Protein AF-A0A392QLP6-F1 (afdb_monomer_lite)

InterPro domains:
  IPR044956 Ankyrin repeat protein SKIP35 [PTHR36024] (5-137)
  IPR060521 SKIP35, N-terminal domain [PF28568] (33-137)

pLDDT: mean 79.45, std 22.36, range [32.41, 97.81]

Secondary structure (DSSP, 8-state):
--------TTSSSS-SS--------------HHHHHHHHHHHHHHHHTT-HHHHHHHHTT--HHHHHHHHHHHHHHGGG--SHHHHHHHHHHHHHHHHTT---HHHHHHHHHHHHHHHHHHHH----HHHHHHHHT-

Radius of gyration: 19.64 Å; chains: 1; bounding box: 39×40×59 Å

Sequence (137 aa):
MSTPHCCNAKKLKSRAATIDREKVVLEKKLCRQDRIELGRLLQGAVSSHNWELAESLIFVADPQTLNDALCITLDSIWFLSTEPELNGITVFIRKIIANGAYDFTRATLRTSFLASCVSACQSRTMSLVDTITVMAQ

Structure (mmCIF, N/CA/C/O backbone):
data_AF-A0A392QLP6-F1
#
_entry.id   AF-A0A392QLP6-F1
#
loop_
_atom_site.group_PDB
_atom_site.id
_atom_site.type_symbol
_atom_site.label_atom_id
_atom_site.label_alt_id
_atom_site.label_comp_id
_atom_site.label_asym_id
_atom_site.label_entity_id
_atom_site.label_seq_id
_atom_site.pdbx_PDB_ins_code
_atom_site.Cartn_x
_atom_site.Cartn_y
_atom_site.Cartn_z
_atom_site.occupancy
_atom_site.B_iso_or_equiv
_atom_site.auth_seq_id
_atom_site.auth_comp_id
_atom_site.auth_asym_id
_atom_site.auth_atom_id
_atom_site.pdbx_PDB_model_num
ATOM 1 N N . MET A 1 1 ? 23.337 22.675 -22.397 1.00 34.53 1 MET A N 1
ATOM 2 C CA . MET A 1 1 ? 22.940 21.700 -21.358 1.00 34.53 1 MET A CA 1
ATOM 3 C C . MET A 1 1 ? 21.462 21.414 -21.546 1.00 34.53 1 MET A C 1
ATOM 5 O O . MET A 1 1 ? 20.639 22.263 -21.234 1.00 34.53 1 MET A O 1
ATOM 9 N N . SER A 1 2 ? 21.149 20.295 -22.191 1.00 35.78 2 SER A N 1
ATOM 10 C CA . SER A 1 2 ? 19.805 19.978 -22.677 1.00 35.78 2 SER A CA 1
ATOM 11 C C . SER A 1 2 ? 19.018 19.242 -21.596 1.00 35.78 2 SER A C 1
ATOM 13 O O . SER A 1 2 ? 19.453 18.202 -21.106 1.00 35.78 2 SER A O 1
ATOM 15 N N . THR A 1 3 ? 17.876 19.797 -21.205 1.00 38.16 3 THR A N 1
ATOM 16 C CA . THR A 1 3 ? 16.912 19.170 -20.298 1.00 38.16 3 THR A CA 1
ATOM 17 C C . THR A 1 3 ? 16.246 17.974 -20.989 1.00 38.16 3 THR A C 1
ATOM 19 O O . THR A 1 3 ? 15.799 18.110 -22.130 1.00 38.16 3 THR A O 1
ATOM 22 N N . PRO A 1 4 ? 16.123 16.799 -20.344 1.00 40.12 4 PRO A N 1
ATOM 23 C CA . PRO A 1 4 ? 15.356 15.708 -20.922 1.00 40.12 4 PRO A CA 1
ATOM 24 C C . PRO A 1 4 ? 13.866 16.021 -20.751 1.00 40.12 4 PRO A C 1
ATOM 26 O O . PRO A 1 4 ? 13.307 15.932 -19.658 1.00 40.12 4 PRO A O 1
ATOM 29 N N . HIS A 1 5 ? 13.231 16.445 -21.843 1.00 40.72 5 HIS A N 1
ATOM 30 C CA . HIS A 1 5 ? 11.787 16.628 -21.942 1.00 40.72 5 HIS A CA 1
ATOM 31 C C . HIS A 1 5 ? 11.066 15.287 -21.723 1.00 40.72 5 HIS A C 1
ATOM 33 O O . HIS A 1 5 ? 11.183 14.367 -22.530 1.00 40.72 5 HIS A O 1
ATOM 39 N N . CYS A 1 6 ? 10.287 15.177 -20.642 1.00 45.06 6 CYS A N 1
ATOM 40 C CA . CYS A 1 6 ? 9.291 14.115 -20.489 1.00 45.06 6 CYS A CA 1
ATOM 41 C C . CYS A 1 6 ? 8.079 14.442 -21.364 1.00 45.06 6 CYS A C 1
ATOM 43 O O . CYS A 1 6 ? 7.214 15.231 -20.988 1.00 45.06 6 CYS A O 1
ATOM 45 N N . CYS A 1 7 ? 8.043 13.865 -22.561 1.00 51.03 7 CYS A N 1
ATOM 46 C CA . CYS A 1 7 ? 6.958 14.072 -23.508 1.00 51.03 7 CYS A CA 1
ATOM 47 C C . CYS A 1 7 ? 5.679 13.295 -23.132 1.00 51.03 7 CYS A C 1
ATOM 49 O O . CYS A 1 7 ? 5.674 12.069 -23.072 1.00 51.03 7 CYS A O 1
ATOM 51 N N . ASN A 1 8 ? 4.578 14.056 -23.070 1.00 40.69 8 ASN A N 1
ATOM 52 C CA . ASN A 1 8 ? 3.177 13.705 -23.344 1.00 40.69 8 ASN A CA 1
ATOM 53 C C . ASN A 1 8 ? 2.353 12.925 -22.299 1.00 40.69 8 ASN A C 1
ATOM 55 O O . ASN A 1 8 ? 2.024 11.752 -22.470 1.00 40.69 8 ASN A O 1
ATOM 59 N N . ALA A 1 9 ? 1.777 13.692 -21.366 1.00 45.56 9 ALA A N 1
ATOM 60 C CA . ALA A 1 9 ? 0.646 13.352 -20.490 1.00 45.56 9 ALA A CA 1
ATOM 61 C C . ALA A 1 9 ? -0.698 13.050 -21.214 1.00 45.56 9 ALA A C 1
ATOM 63 O O . ALA A 1 9 ? -1.769 13.160 -20.625 1.00 45.56 9 ALA A O 1
ATOM 64 N N . LYS A 1 10 ? -0.685 12.671 -22.500 1.00 42.22 10 LYS A N 1
ATOM 65 C CA . LYS A 1 10 ? -1.899 12.355 -23.284 1.00 42.22 10 LYS A CA 1
ATOM 66 C C . LYS A 1 10 ? -1.999 10.891 -23.733 1.00 42.22 10 LYS A C 1
ATOM 68 O O . LYS A 1 10 ? -2.949 10.545 -24.427 1.00 42.22 10 LYS A O 1
ATOM 73 N N . LYS A 1 11 ? -1.074 10.008 -23.326 1.00 44.62 11 LYS A N 1
ATOM 74 C CA . LYS A 1 11 ? -1.039 8.595 -23.775 1.00 44.62 11 LYS A CA 1
ATOM 75 C C . LYS A 1 11 ? -1.344 7.549 -22.691 1.00 44.62 11 LYS A C 1
ATOM 77 O O . LYS A 1 11 ? -0.993 6.386 -22.854 1.00 44.62 11 LYS A O 1
ATOM 82 N N . LEU A 1 12 ? -2.013 7.938 -21.605 1.00 47.81 12 LEU A N 1
ATOM 83 C CA . LEU A 1 12 ? -2.480 7.002 -20.567 1.00 47.81 12 LEU A CA 1
ATOM 84 C C . LEU A 1 12 ? -3.964 6.617 -20.697 1.00 47.81 12 LEU A C 1
ATOM 86 O O . LEU A 1 12 ? -4.420 5.738 -19.981 1.00 47.81 12 LEU A O 1
ATOM 90 N N . LYS A 1 13 ? -4.708 7.193 -21.656 1.00 42.69 13 LYS A N 1
ATOM 91 C CA . LYS A 1 13 ? -6.143 6.901 -21.849 1.00 42.69 13 LYS A CA 1
ATOM 92 C C . LYS A 1 13 ? -6.465 5.903 -22.977 1.00 42.69 13 LYS A C 1
ATOM 94 O O . LYS A 1 13 ? -7.628 5.582 -23.170 1.00 42.69 13 LYS A O 1
ATOM 99 N N . SER A 1 14 ? -5.481 5.394 -23.728 1.00 42.91 14 SER A N 1
ATOM 100 C CA . SER A 1 14 ? -5.753 4.573 -24.930 1.00 42.91 14 SER A CA 1
ATOM 101 C C . SER A 1 14 ? -5.008 3.238 -25.026 1.00 42.91 14 SER A C 1
ATOM 103 O O . SER A 1 14 ? -4.886 2.691 -26.117 1.00 42.91 14 SER A O 1
ATOM 105 N N . ARG A 1 15 ? -4.521 2.667 -23.916 1.00 42.88 15 ARG A N 1
ATOM 106 C CA . ARG A 1 15 ? -3.765 1.399 -23.955 1.00 42.88 15 ARG A CA 1
ATOM 107 C C . ARG A 1 15 ? -4.365 0.278 -23.099 1.00 42.88 15 ARG A C 1
ATOM 109 O O . ARG A 1 15 ? -3.631 -0.516 -22.529 1.00 42.88 15 ARG A O 1
ATOM 116 N N . ALA A 1 16 ? -5.696 0.222 -23.037 1.00 42.41 16 ALA A N 1
ATOM 117 C CA . ALA A 1 16 ? -6.439 -0.908 -22.466 1.00 42.41 16 ALA A CA 1
ATOM 118 C C . ALA A 1 16 ? -6.876 -1.949 -23.519 1.00 42.41 16 ALA A C 1
ATOM 120 O O . ALA A 1 16 ? -7.440 -2.976 -23.166 1.00 42.41 16 ALA A O 1
ATOM 121 N N . ALA A 1 17 ? -6.605 -1.720 -24.807 1.00 44.28 17 ALA A N 1
ATOM 122 C CA . ALA A 1 17 ? -6.863 -2.695 -25.862 1.00 44.28 17 ALA A CA 1
ATOM 123 C C . ALA A 1 17 ? -5.531 -3.180 -26.442 1.00 44.28 17 ALA A C 1
ATOM 125 O O . ALA A 1 17 ? -4.644 -2.370 -26.707 1.00 44.28 17 ALA A O 1
ATOM 126 N N . THR A 1 18 ? -5.417 -4.496 -26.634 1.00 42.75 18 THR A N 1
ATOM 127 C CA . THR A 1 18 ? -4.246 -5.283 -27.075 1.00 42.75 18 THR A CA 1
ATOM 128 C C . THR A 1 18 ? -3.106 -5.424 -26.057 1.00 42.75 18 THR A C 1
ATOM 130 O O . THR A 1 18 ? -2.074 -4.761 -26.133 1.00 42.75 18 THR A O 1
ATOM 133 N N . ILE A 1 19 ? -3.286 -6.354 -25.112 1.00 44.50 19 ILE A N 1
ATOM 134 C CA . ILE A 1 19 ? -2.171 -7.036 -24.444 1.00 44.50 19 ILE A CA 1
ATOM 135 C C . ILE A 1 19 ? -1.906 -8.302 -25.257 1.00 44.50 19 ILE A C 1
ATOM 137 O O . ILE A 1 19 ? -2.601 -9.302 -25.090 1.00 44.50 19 ILE A O 1
ATOM 141 N N . ASP A 1 20 ? -0.935 -8.223 -26.163 1.00 33.78 20 ASP A N 1
ATOM 142 C CA . ASP A 1 20 ? -0.309 -9.415 -26.721 1.00 33.78 20 ASP A CA 1
ATOM 143 C C . ASP A 1 20 ? 0.763 -9.910 -25.742 1.00 33.78 20 ASP A C 1
ATOM 145 O O . ASP A 1 20 ? 1.523 -9.126 -25.159 1.00 33.78 20 ASP A O 1
ATOM 149 N N . ARG A 1 21 ? 0.743 -11.218 -25.497 1.00 49.91 21 ARG A N 1
ATOM 150 C CA . ARG A 1 21 ? 1.607 -11.917 -24.551 1.00 49.91 21 ARG A CA 1
ATOM 151 C C . ARG A 1 21 ? 2.967 -12.121 -25.197 1.00 49.91 21 ARG A C 1
ATOM 153 O O . ARG A 1 21 ? 3.214 -13.188 -25.737 1.00 49.91 21 ARG A O 1
ATOM 160 N N . GLU A 1 22 ? 3.888 -11.178 -25.053 1.00 32.41 22 GLU A N 1
ATOM 161 C CA . GLU A 1 22 ? 5.291 -11.491 -25.316 1.00 32.41 22 GLU A CA 1
ATOM 162 C C . GLU A 1 22 ? 6.256 -10.651 -24.477 1.00 32.41 22 GLU A C 1
ATOM 164 O O . GLU A 1 22 ? 6.067 -9.463 -24.223 1.00 32.41 22 GLU A O 1
ATOM 169 N N . LYS A 1 23 ? 7.271 -11.353 -23.971 1.00 42.78 23 LYS A N 1
ATOM 170 C CA . LYS A 1 23 ? 8.294 -10.918 -23.020 1.00 42.78 23 LYS A CA 1
ATOM 171 C C . LYS A 1 23 ? 8.867 -9.542 -23.354 1.00 42.78 23 LYS A C 1
ATOM 173 O O . LYS A 1 23 ? 9.721 -9.427 -24.226 1.00 42.78 23 LYS A O 1
ATOM 178 N N . VAL A 1 24 ? 8.536 -8.540 -22.547 1.00 41.44 24 VAL A N 1
ATOM 179 C CA . VAL A 1 24 ? 9.360 -7.336 -22.419 1.00 41.44 24 VAL A CA 1
ATOM 180 C C . VAL A 1 24 ? 9.413 -6.949 -20.943 1.00 41.44 24 VAL A C 1
ATOM 182 O O . VAL A 1 24 ? 8.740 -6.030 -20.485 1.00 41.44 24 VAL A O 1
ATOM 185 N N . VAL A 1 25 ? 10.266 -7.658 -20.196 1.00 42.84 25 VAL A N 1
ATOM 186 C CA . VAL A 1 25 ? 10.949 -7.106 -19.014 1.00 42.84 25 VAL A CA 1
ATOM 187 C C . VAL A 1 25 ? 11.922 -6.044 -19.535 1.00 42.84 25 VAL A C 1
ATOM 189 O O . VAL A 1 25 ? 13.133 -6.219 -19.570 1.00 42.84 25 VAL A O 1
ATOM 192 N N . LEU A 1 26 ? 11.372 -4.957 -20.060 1.00 46.06 26 LEU A N 1
ATOM 193 C CA . LEU A 1 26 ? 12.058 -3.684 -20.090 1.00 46.06 26 LEU A CA 1
ATOM 194 C C . LEU A 1 26 ? 11.489 -2.995 -18.867 1.00 46.06 26 LEU A C 1
ATOM 196 O O . LEU A 1 26 ? 10.301 -2.671 -18.862 1.00 46.06 26 LEU A O 1
ATOM 200 N N . GLU A 1 27 ? 12.293 -2.862 -17.815 1.00 54.28 27 GLU A N 1
ATOM 201 C CA . GLU A 1 27 ? 11.948 -2.039 -16.661 1.00 54.28 27 GLU A CA 1
ATOM 202 C C . GLU A 1 27 ? 11.576 -0.652 -17.183 1.00 54.28 27 GLU A C 1
ATOM 204 O O . GLU A 1 27 ? 12.428 0.194 -17.465 1.00 54.28 27 GLU A O 1
ATOM 209 N N . LYS A 1 28 ? 10.281 -0.436 -17.412 1.00 63.78 28 LYS A N 1
ATOM 210 C CA . LYS A 1 28 ? 9.761 0.808 -17.947 1.00 63.78 28 LYS A CA 1
ATOM 211 C C . LYS A 1 28 ? 9.761 1.782 -16.788 1.00 63.78 28 LYS A C 1
ATOM 213 O O . LYS A 1 28 ? 8.740 2.014 -16.153 1.00 63.78 28 LYS A O 1
ATOM 218 N N . LYS A 1 29 ? 10.947 2.301 -16.485 1.00 78.94 29 LYS A N 1
ATOM 219 C CA . LYS A 1 29 ? 11.166 3.285 -15.440 1.00 78.94 29 LYS A CA 1
ATOM 220 C C . LYS A 1 29 ? 10.283 4.483 -15.759 1.00 78.94 29 LYS A C 1
ATOM 222 O O . LYS A 1 29 ? 10.525 5.202 -16.729 1.00 78.94 29 LYS A O 1
ATOM 227 N N . LEU A 1 30 ? 9.231 4.661 -14.970 1.00 86.38 30 LEU A N 1
ATOM 228 C CA . LEU A 1 30 ? 8.303 5.765 -15.143 1.00 86.38 30 LEU A CA 1
ATOM 229 C C . LEU A 1 30 ? 9.047 7.075 -14.892 1.00 86.38 30 LEU A C 1
ATOM 231 O O . LEU A 1 30 ? 9.976 7.139 -14.071 1.00 86.38 30 LEU A O 1
ATOM 235 N N . CYS A 1 31 ? 8.642 8.133 -15.591 1.00 91.62 31 CYS A N 1
ATOM 236 C CA . CYS A 1 31 ? 9.124 9.456 -15.240 1.00 91.62 31 CYS A CA 1
ATOM 237 C C . CYS A 1 31 ? 8.511 9.900 -13.906 1.00 91.62 31 CYS A C 1
ATOM 239 O O . CYS A 1 31 ? 7.491 9.374 -13.463 1.00 91.62 31 CYS A O 1
ATOM 241 N N . ARG A 1 32 ? 9.117 10.898 -13.255 1.00 91.75 32 ARG A N 1
ATOM 242 C CA . ARG A 1 32 ? 8.634 11.395 -11.957 1.00 91.75 32 ARG A CA 1
ATOM 243 C C . ARG A 1 32 ? 7.160 11.811 -12.006 1.00 91.75 32 ARG A C 1
ATOM 245 O O . ARG A 1 32 ? 6.431 11.519 -11.066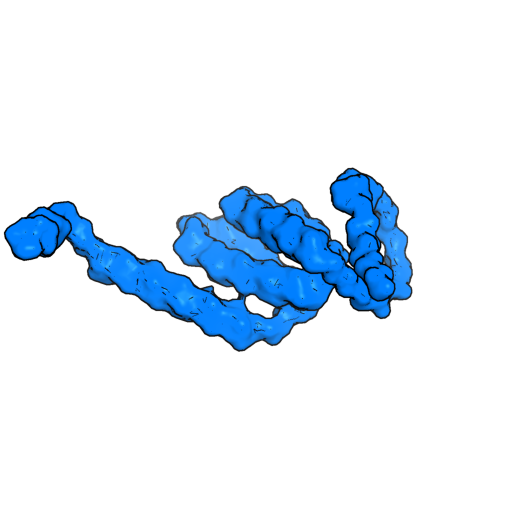 1.00 91.75 32 ARG A O 1
ATOM 252 N N . GLN A 1 33 ? 6.730 12.469 -13.084 1.00 94.31 33 GLN A N 1
ATOM 253 C CA . GLN A 1 33 ? 5.350 12.934 -13.216 1.00 94.31 33 GLN A CA 1
ATOM 254 C C . GLN A 1 33 ? 4.365 11.769 -13.355 1.00 94.31 33 GLN A C 1
ATOM 256 O O . GLN A 1 33 ? 3.330 11.776 -12.696 1.00 94.31 33 GLN A O 1
ATOM 261 N N . ASP A 1 34 ? 4.717 10.751 -14.143 1.00 93.19 34 ASP A N 1
ATOM 262 C CA . ASP A 1 34 ? 3.895 9.548 -14.298 1.00 93.19 34 ASP A CA 1
ATOM 263 C C . ASP A 1 34 ? 3.792 8.777 -12.980 1.00 93.19 34 ASP A C 1
ATOM 265 O O . ASP A 1 34 ? 2.716 8.293 -12.650 1.00 93.19 34 ASP A O 1
ATOM 269 N N . ARG A 1 35 ? 4.873 8.710 -12.186 1.00 93.38 35 ARG A N 1
ATOM 270 C CA . ARG A 1 35 ? 4.828 8.103 -10.844 1.00 93.38 35 ARG A CA 1
ATOM 271 C C . ARG A 1 35 ? 3.885 8.844 -9.906 1.00 93.38 35 ARG A C 1
ATOM 273 O O . ARG A 1 35 ? 3.120 8.205 -9.194 1.00 93.38 35 ARG A O 1
ATOM 280 N N . ILE A 1 36 ? 3.942 10.178 -9.902 1.00 93.94 36 ILE A N 1
ATOM 281 C CA . ILE A 1 36 ? 3.064 11.011 -9.068 1.00 93.94 36 ILE A CA 1
ATOM 282 C C . ILE A 1 36 ? 1.602 10.790 -9.464 1.00 93.94 36 ILE A C 1
ATOM 284 O O . ILE A 1 36 ? 0.759 10.564 -8.599 1.00 93.94 36 ILE A O 1
ATOM 288 N N . GLU A 1 37 ? 1.306 10.817 -10.763 1.00 96.06 37 GLU A N 1
ATOM 289 C CA . GLU A 1 37 ? -0.057 10.620 -11.252 1.00 96.06 37 GLU A CA 1
ATOM 290 C C . GLU A 1 37 ? -0.558 9.198 -10.986 1.00 96.06 37 GLU A C 1
ATOM 292 O O . GLU A 1 37 ? -1.681 9.015 -10.523 1.00 96.06 37 GLU A O 1
ATOM 297 N N . LEU A 1 38 ? 0.286 8.187 -11.198 1.00 95.44 38 LEU A N 1
ATOM 298 C CA . LEU A 1 38 ? -0.061 6.799 -10.919 1.00 95.44 38 LEU A CA 1
ATOM 299 C C . LEU A 1 38 ? -0.305 6.566 -9.423 1.00 95.44 38 LEU A C 1
ATOM 301 O O . LEU A 1 38 ? -1.287 5.922 -9.065 1.00 95.44 38 LEU A O 1
ATOM 305 N N . GLY A 1 39 ? 0.524 7.145 -8.550 1.00 95.50 39 GLY A N 1
ATOM 306 C CA . GLY A 1 39 ? 0.309 7.118 -7.103 1.00 95.50 39 GLY A CA 1
ATOM 307 C C . GLY A 1 39 ? -1.018 7.767 -6.697 1.00 95.50 39 GLY A C 1
ATOM 308 O O . GLY A 1 39 ? -1.757 7.203 -5.894 1.00 95.50 39 GLY A O 1
ATOM 309 N N . ARG A 1 40 ? -1.373 8.904 -7.311 1.00 97.06 40 ARG A N 1
ATOM 310 C CA . ARG A 1 40 ? -2.660 9.585 -7.091 1.00 97.06 40 ARG A CA 1
ATOM 311 C C . ARG A 1 40 ? -3.849 8.726 -7.534 1.00 97.06 40 ARG A C 1
ATOM 313 O O . ARG A 1 40 ? -4.851 8.659 -6.824 1.00 97.06 40 ARG A O 1
ATOM 320 N N . LEU A 1 41 ? -3.750 8.072 -8.694 1.00 97.69 41 LEU A N 1
ATOM 321 C CA . LEU A 1 41 ? -4.786 7.169 -9.206 1.00 97.69 41 LEU A CA 1
ATOM 322 C C . LEU A 1 41 ? -4.951 5.933 -8.316 1.00 97.69 41 LEU A C 1
ATOM 324 O O . LEU A 1 41 ? -6.081 5.569 -8.000 1.00 97.69 41 LEU A O 1
ATOM 328 N N . LEU A 1 42 ? -3.844 5.333 -7.874 1.00 96.94 42 LEU A N 1
ATOM 329 C CA . LEU A 1 42 ? -3.847 4.209 -6.936 1.00 96.94 42 LEU A CA 1
ATOM 330 C C . LEU A 1 42 ? -4.512 4.589 -5.616 1.00 96.94 42 LEU A C 1
ATOM 332 O O . LEU A 1 42 ? -5.403 3.878 -5.164 1.00 96.94 42 LEU A O 1
ATOM 336 N N . GLN A 1 43 ? -4.135 5.728 -5.033 1.00 96.75 43 GLN A N 1
ATOM 337 C CA . GLN A 1 43 ? -4.759 6.225 -3.810 1.00 96.75 43 GLN A CA 1
ATOM 338 C C . GLN A 1 43 ? -6.269 6.411 -3.993 1.00 96.75 43 GLN A C 1
ATOM 340 O O . GLN A 1 43 ? -7.044 5.922 -3.180 1.00 96.75 43 GLN A O 1
ATOM 345 N N . GLY A 1 44 ? -6.699 7.044 -5.089 1.00 97.12 44 GLY A N 1
ATOM 346 C CA . GLY A 1 44 ? -8.123 7.208 -5.387 1.00 97.12 44 GLY A CA 1
ATOM 347 C C . GLY A 1 44 ? -8.866 5.877 -5.548 1.00 97.12 44 GLY A C 1
ATOM 348 O O . GLY A 1 44 ? -9.968 5.724 -5.022 1.00 97.12 44 GLY A O 1
ATOM 349 N N . ALA A 1 45 ? -8.270 4.902 -6.238 1.00 97.31 45 ALA A N 1
ATOM 350 C CA . ALA A 1 45 ? -8.867 3.584 -6.441 1.00 97.31 45 ALA A CA 1
ATOM 351 C C . ALA A 1 45 ? -8.990 2.800 -5.124 1.00 97.31 45 ALA A C 1
ATOM 353 O O . ALA A 1 45 ? -10.057 2.267 -4.832 1.00 97.31 45 ALA A O 1
ATOM 354 N N . VAL A 1 46 ? -7.936 2.788 -4.301 1.00 96.88 46 VAL A N 1
ATOM 355 C CA . VAL A 1 46 ? -7.930 2.103 -2.999 1.00 96.88 46 VAL A CA 1
ATOM 356 C C . VAL A 1 46 ? -8.915 2.758 -2.028 1.00 96.88 46 VAL A C 1
ATOM 358 O O . VAL A 1 46 ? -9.724 2.055 -1.432 1.00 96.88 46 VAL A O 1
ATOM 361 N N . SER A 1 47 ? -8.923 4.091 -1.916 1.00 94.94 47 SER A N 1
ATOM 362 C CA . SER A 1 47 ? -9.843 4.808 -1.016 1.00 94.94 47 SER A CA 1
ATOM 36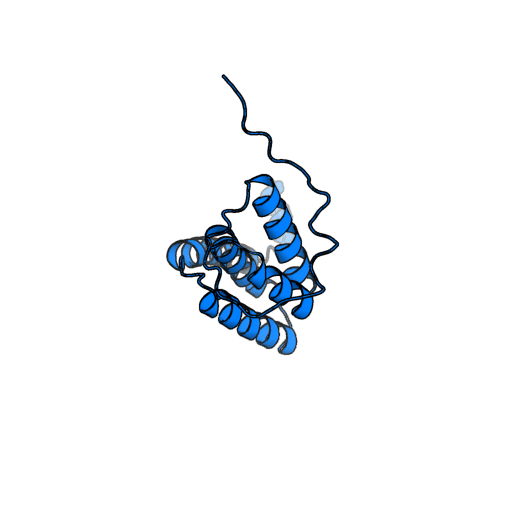3 C C . SER A 1 47 ? -11.315 4.724 -1.436 1.00 94.94 47 SER A C 1
ATOM 365 O O . SER A 1 47 ? -12.192 4.938 -0.608 1.00 94.94 47 SER A O 1
ATOM 367 N N . SER A 1 48 ? -11.600 4.436 -2.710 1.00 95.81 48 SER A N 1
ATOM 368 C CA . SER A 1 48 ? -12.964 4.184 -3.207 1.00 95.81 48 SER A CA 1
ATOM 369 C C . SER A 1 48 ? -13.316 2.696 -3.282 1.00 95.81 48 SER A C 1
ATOM 371 O O . SER A 1 48 ? -14.385 2.351 -3.782 1.00 95.81 48 SER A O 1
ATOM 373 N N . HIS A 1 49 ? -12.426 1.817 -2.808 1.00 95.81 49 HIS A N 1
ATOM 374 C CA . HIS A 1 49 ? -12.568 0.359 -2.861 1.00 95.81 49 HIS A CA 1
ATOM 375 C C . HIS A 1 49 ? -12.797 -0.190 -4.281 1.00 95.81 49 HIS A C 1
ATOM 377 O O . HIS A 1 49 ? -13.360 -1.270 -4.468 1.00 95.81 49 HIS A O 1
ATOM 383 N N . ASN A 1 50 ? -12.353 0.540 -5.307 1.00 96.56 50 ASN A N 1
ATOM 384 C CA . ASN A 1 50 ? -12.427 0.104 -6.694 1.00 96.56 50 ASN A CA 1
ATOM 385 C C . ASN A 1 50 ? -11.236 -0.813 -7.009 1.00 96.56 50 ASN A C 1
ATOM 387 O O . ASN A 1 50 ? -10.233 -0.394 -7.595 1.00 96.56 50 ASN A O 1
ATOM 391 N N . TRP A 1 51 ? -11.348 -2.072 -6.582 1.00 94.88 51 TRP A N 1
ATOM 392 C CA . TRP A 1 51 ? -10.278 -3.064 -6.699 1.00 94.88 51 TRP A CA 1
ATOM 393 C C . TRP A 1 51 ? -9.924 -3.396 -8.148 1.00 94.88 51 TRP A C 1
ATOM 395 O O . TRP A 1 51 ? -8.752 -3.572 -8.455 1.00 94.88 51 TRP A O 1
ATOM 405 N N . GLU A 1 52 ? -10.900 -3.414 -9.057 1.00 95.56 52 GLU A N 1
ATOM 406 C CA . GLU A 1 52 ? -10.656 -3.663 -10.483 1.00 95.56 52 GLU A CA 1
ATOM 407 C C . GLU A 1 52 ? -9.743 -2.587 -11.086 1.00 95.56 52 GLU A C 1
ATOM 409 O O . GLU A 1 52 ? -8.730 -2.895 -11.722 1.00 95.56 52 GLU A O 1
ATOM 414 N N . LEU A 1 53 ? -10.049 -1.312 -10.817 1.00 96.56 53 LEU A N 1
ATOM 415 C CA . LEU A 1 53 ? -9.191 -0.208 -11.230 1.00 96.56 53 LEU A CA 1
ATOM 416 C C . LEU A 1 53 ? -7.819 -0.309 -10.558 1.00 96.56 53 LEU A C 1
ATOM 418 O O . LEU A 1 53 ? -6.807 -0.212 -11.248 1.00 96.56 53 LEU A O 1
ATOM 422 N N . ALA A 1 54 ? -7.770 -0.531 -9.244 1.00 97.00 54 ALA A N 1
ATOM 423 C CA . ALA A 1 54 ? -6.517 -0.620 -8.498 1.00 97.00 54 ALA A CA 1
ATOM 424 C C . ALA A 1 54 ? -5.597 -1.725 -9.055 1.00 97.00 54 ALA A C 1
ATOM 426 O O . ALA A 1 54 ? -4.399 -1.513 -9.237 1.00 97.00 54 ALA A O 1
ATOM 427 N N . GLU A 1 55 ? -6.161 -2.882 -9.404 1.00 96.06 55 GLU A N 1
ATOM 428 C CA . GLU A 1 55 ? -5.439 -4.002 -10.008 1.00 96.06 55 GLU A CA 1
ATOM 429 C C . GLU A 1 55 ? -4.930 -3.688 -11.410 1.00 96.06 55 GLU A C 1
ATOM 431 O O . GLU A 1 55 ? -3.788 -4.017 -11.731 1.00 96.06 55 GLU A O 1
ATOM 436 N N . SER A 1 56 ? -5.725 -2.997 -12.232 1.00 96.06 56 SER A N 1
ATOM 437 C CA . SER A 1 56 ? -5.276 -2.567 -13.561 1.00 96.06 56 SER A CA 1
ATOM 438 C C . SER A 1 56 ? -4.028 -1.670 -13.493 1.00 96.06 56 SER A C 1
ATOM 440 O O . SER A 1 56 ? -3.171 -1.722 -14.379 1.00 96.06 56 SER A O 1
ATOM 442 N N . LEU A 1 57 ? -3.885 -0.895 -12.409 1.00 96.12 57 LEU A N 1
ATOM 443 C CA . LEU A 1 57 ? -2.764 0.019 -12.193 1.00 96.12 57 LEU A CA 1
ATOM 444 C C . LEU A 1 57 ? -1.466 -0.705 -11.795 1.00 96.12 57 LEU A C 1
ATOM 446 O O . LEU A 1 57 ? -0.386 -0.179 -12.066 1.00 96.12 57 LEU A O 1
ATOM 450 N N . ILE A 1 58 ? -1.542 -1.918 -11.230 1.00 95.94 58 ILE A N 1
ATOM 451 C CA . ILE A 1 58 ? -0.359 -2.741 -10.912 1.00 95.94 58 ILE A CA 1
ATOM 452 C C . ILE A 1 58 ? 0.450 -3.022 -12.185 1.00 95.94 58 ILE A C 1
ATOM 454 O O . ILE A 1 58 ? 1.669 -2.881 -12.189 1.00 95.94 58 ILE A O 1
ATOM 458 N N . PHE A 1 59 ? -0.222 -3.363 -13.287 1.00 92.12 59 PHE A N 1
ATOM 459 C CA . PHE A 1 59 ? 0.438 -3.777 -14.532 1.00 92.12 59 PHE A CA 1
ATOM 460 C C . PHE A 1 59 ? 1.181 -2.650 -15.260 1.00 92.12 59 PHE A C 1
ATOM 462 O O . PHE A 1 59 ? 1.990 -2.915 -16.150 1.00 92.12 59 PHE A O 1
ATOM 469 N N . VAL A 1 60 ? 0.896 -1.391 -14.921 1.00 92.62 60 VAL A N 1
ATOM 470 C CA . VAL A 1 60 ? 1.554 -0.216 -15.513 1.00 92.62 60 VAL A CA 1
ATOM 471 C C . VAL A 1 60 ? 2.562 0.439 -14.569 1.00 92.62 60 VAL A C 1
ATOM 473 O O . VAL A 1 60 ? 3.244 1.380 -14.981 1.00 92.62 60 VAL A O 1
ATOM 476 N N . ALA A 1 61 ? 2.663 -0.044 -13.328 1.00 94.31 61 ALA A N 1
ATOM 477 C CA . ALA A 1 61 ? 3.576 0.468 -12.319 1.00 94.31 61 ALA A CA 1
ATOM 478 C C . ALA A 1 61 ? 5.003 -0.055 -12.528 1.00 94.31 61 ALA A C 1
ATOM 480 O O . ALA A 1 61 ? 5.220 -1.217 -12.867 1.00 94.31 61 ALA A O 1
ATOM 481 N N . ASP A 1 62 ? 5.990 0.814 -12.298 1.00 93.50 62 ASP A N 1
ATOM 482 C CA . ASP A 1 62 ? 7.380 0.382 -12.151 1.00 93.50 62 ASP A CA 1
ATOM 483 C C . ASP A 1 62 ? 7.636 -0.127 -10.715 1.00 93.50 62 ASP A C 1
ATOM 485 O O . ASP A 1 62 ? 6.805 0.096 -9.827 1.00 93.50 62 ASP A O 1
ATOM 489 N N . PRO A 1 63 ? 8.769 -0.802 -10.440 1.00 93.00 63 PRO A N 1
ATOM 490 C CA . PRO A 1 63 ? 9.036 -1.362 -9.113 1.00 93.00 63 PRO A CA 1
ATOM 491 C C . PRO A 1 63 ? 8.978 -0.330 -7.982 1.00 93.00 63 PRO A C 1
ATOM 493 O O . PRO A 1 63 ? 8.551 -0.641 -6.872 1.00 93.00 63 PRO A O 1
ATOM 496 N N . GLN A 1 64 ? 9.376 0.919 -8.245 1.00 93.69 64 GLN A N 1
ATOM 497 C CA . GLN A 1 64 ? 9.281 1.975 -7.242 1.00 93.69 64 GLN A CA 1
ATOM 498 C C . GLN A 1 64 ? 7.815 2.299 -6.938 1.00 93.69 64 GLN A C 1
ATOM 500 O O . GLN A 1 64 ? 7.429 2.330 -5.772 1.00 93.69 64 GLN A O 1
ATOM 505 N N . THR A 1 65 ? 6.988 2.481 -7.967 1.00 95.31 65 THR A N 1
ATOM 506 C CA . THR A 1 65 ? 5.564 2.765 -7.779 1.00 95.31 65 THR A CA 1
ATOM 507 C C . THR A 1 65 ? 4.803 1.591 -7.166 1.00 95.31 65 THR A C 1
ATOM 509 O O . THR A 1 65 ? 3.869 1.825 -6.410 1.00 95.31 65 THR A O 1
ATOM 512 N N . LEU A 1 66 ? 5.216 0.342 -7.396 1.00 96.38 66 LEU A N 1
ATOM 513 C CA . LEU A 1 66 ? 4.650 -0.816 -6.693 1.00 96.38 66 LEU A CA 1
ATOM 514 C C . LEU A 1 66 ? 4.918 -0.771 -5.180 1.00 96.38 66 LEU A C 1
ATOM 516 O O . LEU A 1 66 ? 4.030 -1.080 -4.388 1.00 96.38 66 LEU A O 1
ATOM 520 N N . ASN A 1 67 ? 6.108 -0.333 -4.762 1.00 96.81 67 ASN A N 1
ATOM 521 C CA . ASN A 1 67 ? 6.412 -0.138 -3.341 1.00 96.81 67 ASN A CA 1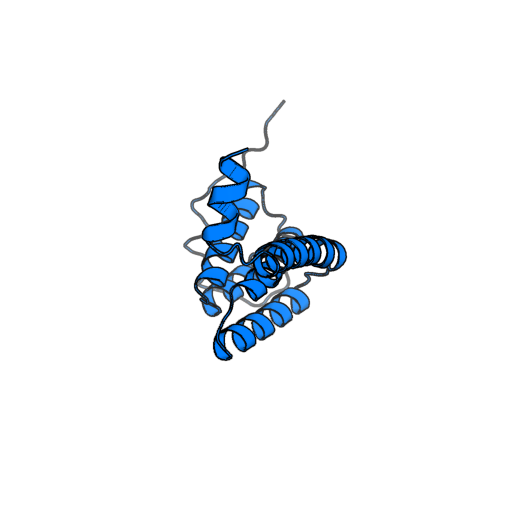
ATOM 522 C C . ASN A 1 67 ? 5.622 1.034 -2.736 1.00 96.81 67 ASN A C 1
ATOM 524 O O . ASN A 1 67 ? 5.148 0.942 -1.601 1.00 96.81 67 ASN A O 1
ATOM 528 N N . ASP A 1 68 ? 5.419 2.112 -3.498 1.00 95.88 68 ASP A N 1
ATOM 529 C CA . ASP A 1 68 ? 4.542 3.210 -3.079 1.00 95.88 68 ASP A CA 1
ATOM 530 C C . ASP A 1 68 ? 3.077 2.734 -2.970 1.00 95.88 68 ASP A C 1
ATOM 532 O O . ASP A 1 68 ? 2.392 3.064 -2.001 1.00 95.88 68 ASP A O 1
ATOM 536 N N . ALA A 1 69 ? 2.614 1.892 -3.901 1.00 96.75 69 ALA A N 1
ATOM 537 C CA . ALA A 1 69 ? 1.289 1.271 -3.872 1.00 96.75 69 ALA A CA 1
ATOM 538 C C . ALA A 1 69 ? 1.097 0.391 -2.631 1.00 96.75 69 ALA A C 1
ATOM 540 O O . ALA A 1 69 ? 0.044 0.449 -1.996 1.00 96.75 69 ALA A O 1
ATOM 541 N N . LEU A 1 70 ? 2.117 -0.387 -2.253 1.00 97.56 70 LEU A N 1
ATOM 542 C CA . LEU A 1 70 ? 2.105 -1.187 -1.029 1.00 97.56 70 LEU A CA 1
ATOM 543 C C . LEU A 1 70 ? 1.936 -0.297 0.210 1.00 97.56 70 LEU A C 1
ATOM 545 O O . LEU A 1 70 ? 1.094 -0.594 1.054 1.00 97.56 70 LEU A O 1
ATOM 549 N N . CYS A 1 71 ? 2.667 0.819 0.288 1.00 96.75 71 CYS A N 1
ATOM 550 C CA . CYS A 1 71 ? 2.527 1.783 1.384 1.00 96.75 71 CYS A CA 1
ATOM 551 C C . CYS A 1 71 ? 1.115 2.388 1.439 1.00 96.75 71 CYS A C 1
ATOM 553 O O . CYS A 1 71 ? 0.493 2.395 2.496 1.00 96.75 71 CYS A O 1
ATOM 555 N N . ILE A 1 72 ? 0.592 2.859 0.301 1.00 96.06 72 ILE A N 1
ATOM 556 C CA . ILE A 1 72 ? -0.768 3.420 0.195 1.00 96.06 72 ILE A CA 1
ATOM 557 C C . ILE A 1 72 ? -1.818 2.402 0.656 1.00 96.06 72 ILE A C 1
ATOM 559 O O . ILE A 1 72 ? -2.745 2.737 1.395 1.00 96.06 72 ILE A O 1
ATOM 563 N N . THR A 1 73 ? -1.668 1.154 0.218 1.00 96.56 73 THR A N 1
ATOM 564 C CA . THR A 1 73 ? -2.607 0.074 0.524 1.00 96.56 73 THR A CA 1
ATOM 565 C C . THR A 1 73 ? -2.586 -0.274 2.009 1.00 96.56 73 THR A C 1
ATOM 567 O O . THR A 1 73 ? -3.639 -0.351 2.630 1.00 96.56 73 THR A O 1
ATOM 570 N N . LEU A 1 74 ? -1.406 -0.428 2.611 1.00 96.25 74 LEU A N 1
ATOM 571 C CA . LEU A 1 74 ? -1.292 -0.737 4.039 1.00 96.25 74 LEU A CA 1
ATOM 572 C C . LEU A 1 74 ? -1.799 0.405 4.923 1.00 96.25 74 LEU A C 1
ATOM 574 O O . LEU A 1 74 ? -2.499 0.152 5.900 1.00 96.25 74 LEU A O 1
ATOM 578 N N . ASP A 1 75 ? -1.520 1.656 4.552 1.00 94.75 75 ASP A N 1
ATOM 579 C CA . ASP A 1 75 ? -2.050 2.819 5.269 1.00 94.75 75 ASP A CA 1
ATOM 580 C C . ASP A 1 75 ? -3.586 2.863 5.231 1.00 94.75 75 ASP A C 1
ATOM 582 O O . ASP A 1 75 ? -4.222 3.271 6.202 1.00 94.75 75 ASP A O 1
ATOM 586 N N . SER A 1 76 ? -4.193 2.403 4.133 1.00 94.00 76 SER A N 1
ATOM 587 C CA . SER A 1 76 ? -5.649 2.417 3.955 1.00 94.00 76 SER A CA 1
ATOM 588 C C . SER A 1 76 ? -6.383 1.418 4.856 1.00 94.00 76 SER A C 1
ATOM 590 O O . SER A 1 76 ? -7.557 1.635 5.142 1.00 94.00 76 SER A O 1
ATOM 592 N N . ILE A 1 77 ? -5.706 0.372 5.356 1.00 93.50 77 ILE A N 1
ATOM 593 C CA . ILE A 1 77 ? -6.299 -0.636 6.259 1.00 93.50 77 ILE A CA 1
ATOM 594 C C . ILE A 1 77 ? -6.943 0.024 7.484 1.00 93.50 77 ILE A C 1
ATOM 596 O O . ILE A 1 77 ? -8.004 -0.407 7.925 1.00 93.50 77 ILE A O 1
ATOM 600 N N . TRP A 1 78 ? -6.336 1.097 7.999 1.00 89.19 78 TRP A N 1
ATOM 601 C CA . TRP A 1 78 ? -6.812 1.821 9.182 1.00 89.19 78 TRP A CA 1
ATOM 602 C C . TRP A 1 78 ? -8.185 2.474 9.021 1.00 89.19 78 TRP A C 1
ATOM 604 O O . TRP A 1 78 ? -8.792 2.854 10.018 1.00 89.19 78 TRP A O 1
ATOM 614 N N . PHE A 1 79 ? -8.662 2.621 7.786 1.00 89.56 79 PHE A N 1
ATOM 615 C CA . PHE A 1 79 ? -9.910 3.311 7.470 1.00 89.56 79 PHE A CA 1
ATOM 616 C C . PHE A 1 79 ? -11.013 2.364 6.986 1.00 89.56 79 PHE A C 1
ATOM 618 O O . PHE A 1 79 ? -12.121 2.817 6.706 1.00 89.56 79 PHE A O 1
ATOM 625 N N . LEU A 1 80 ? -10.734 1.061 6.897 1.00 92.56 80 LEU A N 1
ATOM 626 C CA . LEU A 1 80 ? -11.721 0.061 6.499 1.00 92.56 80 LEU A CA 1
ATOM 627 C C . LEU A 1 80 ? -12.578 -0.341 7.695 1.00 92.56 80 LEU A C 1
ATOM 629 O O . LEU A 1 80 ? -12.081 -0.467 8.812 1.00 92.56 80 LEU A O 1
ATOM 633 N N . SER A 1 81 ? -13.868 -0.558 7.458 1.00 92.19 81 SER A N 1
ATOM 634 C CA . SER A 1 81 ? -14.829 -0.870 8.527 1.00 92.19 81 SER A CA 1
ATOM 635 C C . SER A 1 81 ? -15.616 -2.150 8.273 1.00 92.19 81 SER A C 1
ATOM 637 O O . SER A 1 81 ? -16.266 -2.658 9.185 1.00 92.19 81 SER A O 1
ATOM 639 N N . THR A 1 82 ? -15.577 -2.683 7.051 1.00 95.88 82 THR A N 1
ATOM 640 C CA . THR A 1 82 ? -16.376 -3.848 6.666 1.00 95.88 82 THR A CA 1
ATOM 641 C C . THR A 1 82 ? -15.508 -5.040 6.264 1.00 95.88 82 THR A C 1
ATOM 643 O O . THR A 1 82 ? -14.401 -4.903 5.742 1.00 95.88 82 THR A O 1
ATOM 646 N N . GLU A 1 83 ? -16.024 -6.249 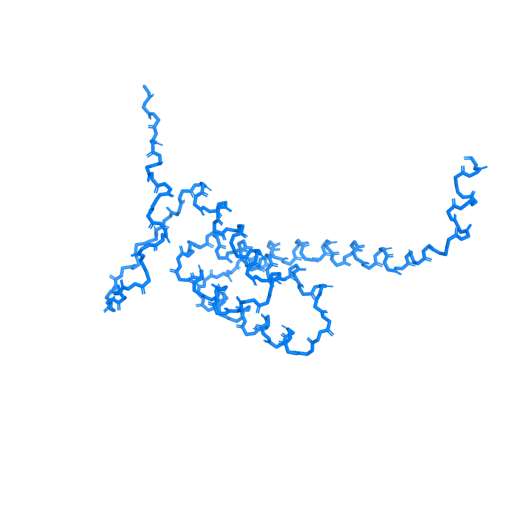6.481 1.00 95.62 83 GLU A N 1
ATOM 647 C CA . GLU A 1 83 ? -15.343 -7.486 6.087 1.00 95.62 83 GLU A CA 1
ATOM 648 C C . GLU A 1 83 ? -15.065 -7.573 4.568 1.00 95.62 83 GLU A C 1
ATOM 650 O O . GLU A 1 83 ? -13.953 -7.961 4.197 1.00 95.62 83 GLU A O 1
ATOM 655 N N . PRO A 1 84 ? -15.982 -7.163 3.663 1.00 95.12 84 PRO A N 1
ATOM 656 C CA . PRO A 1 84 ? -15.697 -7.146 2.228 1.00 95.12 84 PRO A CA 1
ATOM 657 C C . PRO A 1 84 ? -14.544 -6.214 1.843 1.00 95.12 84 PRO A C 1
ATOM 659 O O . PRO A 1 84 ? -13.734 -6.572 0.988 1.00 95.12 84 PRO A O 1
ATOM 662 N N . GLU A 1 85 ? -14.436 -5.045 2.481 1.00 95.19 85 GLU A N 1
ATOM 663 C CA . GLU A 1 85 ? -13.313 -4.124 2.277 1.00 95.19 85 GLU A CA 1
ATOM 664 C C . GLU A 1 85 ? -11.991 -4.766 2.711 1.00 95.19 85 GLU A C 1
ATOM 666 O O . GLU A 1 85 ? -11.013 -4.737 1.961 1.00 95.19 85 GLU A O 1
ATOM 671 N N . LEU A 1 86 ? -11.972 -5.402 3.888 1.00 96.06 86 LEU A N 1
ATOM 672 C CA . LEU A 1 86 ? -10.797 -6.099 4.415 1.00 96.06 86 LEU A CA 1
ATOM 673 C C . LEU A 1 86 ? -10.374 -7.269 3.518 1.00 96.06 86 LEU A C 1
ATOM 675 O O . LEU A 1 86 ? -9.185 -7.461 3.245 1.00 96.06 86 LEU A O 1
ATOM 679 N N . ASN A 1 87 ? -11.330 -8.045 3.013 1.00 97.06 87 ASN A N 1
ATOM 680 C CA . ASN A 1 87 ? -11.032 -9.120 2.074 1.00 97.06 87 ASN A CA 1
ATOM 681 C C . ASN A 1 87 ? -10.475 -8.565 0.751 1.00 97.06 87 ASN A C 1
ATOM 683 O O . ASN A 1 87 ? -9.447 -9.043 0.264 1.00 97.06 87 ASN A O 1
ATOM 687 N N . GLY A 1 88 ? -11.109 -7.521 0.206 1.00 96.75 88 GLY A N 1
ATOM 688 C CA . GLY A 1 88 ? -10.678 -6.848 -1.019 1.00 96.75 88 GLY A CA 1
ATOM 689 C C . GLY A 1 88 ? -9.252 -6.314 -0.917 1.00 96.75 88 GLY A C 1
ATOM 690 O O . GLY A 1 88 ? -8.400 -6.660 -1.741 1.00 96.75 88 GLY A O 1
ATOM 691 N N . ILE A 1 89 ? -8.945 -5.572 0.151 1.00 97.00 89 ILE A N 1
ATOM 692 C CA . ILE A 1 89 ? -7.603 -5.021 0.349 1.00 97.00 89 ILE A CA 1
ATOM 693 C C . ILE A 1 89 ? -6.560 -6.122 0.555 1.00 97.00 89 ILE A C 1
ATOM 695 O O . ILE A 1 89 ? -5.451 -6.027 0.037 1.00 97.00 89 ILE A O 1
ATOM 699 N N . THR A 1 90 ? -6.914 -7.217 1.234 1.00 97.44 90 THR A N 1
ATOM 700 C CA . THR A 1 90 ? -6.000 -8.347 1.449 1.00 97.44 90 THR A CA 1
ATOM 701 C C . THR A 1 90 ? -5.668 -9.053 0.130 1.00 97.44 90 THR A C 1
ATOM 703 O O . THR A 1 90 ? -4.510 -9.401 -0.122 1.00 97.44 90 THR A O 1
ATOM 706 N N . VAL A 1 91 ? -6.659 -9.255 -0.748 1.00 97.75 91 VAL A N 1
ATOM 707 C CA . VAL A 1 91 ? -6.429 -9.770 -2.110 1.00 97.75 91 VAL A CA 1
ATOM 708 C C . VAL A 1 91 ? -5.524 -8.820 -2.893 1.00 97.75 91 VAL A C 1
ATOM 710 O O . VAL A 1 91 ? -4.585 -9.278 -3.548 1.00 97.75 91 VAL A O 1
ATOM 713 N N . PHE A 1 92 ? -5.764 -7.516 -2.788 1.00 97.81 92 PHE A N 1
ATOM 714 C CA . PHE A 1 92 ? -4.982 -6.507 -3.488 1.00 97.81 92 PHE A CA 1
ATOM 715 C C . PHE A 1 92 ? -3.514 -6.467 -3.026 1.00 97.81 92 PHE A C 1
ATOM 717 O O . PHE A 1 92 ? -2.611 -6.494 -3.863 1.00 97.81 92 PHE A O 1
ATOM 724 N N . ILE A 1 93 ? -3.249 -6.539 -1.715 1.00 97.62 93 ILE A N 1
ATOM 725 C CA . ILE A 1 93 ? -1.889 -6.637 -1.148 1.00 97.62 93 ILE A CA 1
ATOM 726 C C . ILE A 1 93 ? -1.146 -7.846 -1.722 1.00 97.62 93 ILE A C 1
ATOM 728 O O . ILE A 1 93 ? -0.008 -7.715 -2.176 1.00 97.62 93 ILE A O 1
ATOM 732 N N . ARG A 1 94 ? -1.794 -9.020 -1.766 1.00 97.81 94 ARG A N 1
ATOM 733 C CA . ARG A 1 94 ? -1.192 -10.227 -2.357 1.00 97.81 94 ARG A CA 1
ATOM 734 C C . ARG A 1 94 ? -0.807 -10.012 -3.820 1.00 97.81 94 ARG A C 1
ATOM 736 O O . ARG A 1 94 ? 0.270 -10.440 -4.226 1.00 97.81 94 ARG A O 1
ATOM 743 N N . LYS A 1 95 ? -1.653 -9.331 -4.599 1.00 97.75 95 LYS A N 1
ATOM 744 C CA . LYS A 1 95 ? -1.375 -9.013 -6.007 1.00 97.75 95 LYS A CA 1
ATOM 745 C C . LYS A 1 95 ? -0.202 -8.044 -6.149 1.00 97.75 95 LYS A C 1
ATOM 747 O O . LYS A 1 95 ? 0.665 -8.292 -6.980 1.00 97.75 95 LYS A O 1
ATOM 752 N N . ILE A 1 96 ? -0.120 -6.999 -5.326 1.00 96.94 96 ILE A N 1
ATOM 753 C CA . ILE A 1 96 ? 1.008 -6.051 -5.341 1.00 96.94 96 ILE A CA 1
ATOM 754 C C . ILE A 1 96 ? 2.337 -6.768 -5.035 1.00 96.94 96 ILE A C 1
ATOM 756 O O . ILE A 1 96 ? 3.311 -6.607 -5.772 1.00 96.94 96 ILE A O 1
ATOM 760 N N . ILE A 1 97 ? 2.366 -7.618 -4.004 1.00 96.56 97 ILE A N 1
ATOM 761 C CA . ILE A 1 97 ? 3.562 -8.391 -3.622 1.00 96.56 97 ILE A CA 1
ATOM 762 C C . ILE A 1 97 ? 3.962 -9.372 -4.731 1.00 96.56 97 ILE A C 1
ATOM 764 O O . ILE A 1 97 ? 5.137 -9.460 -5.089 1.00 96.56 97 ILE A O 1
ATOM 768 N N . ALA A 1 98 ? 2.992 -10.075 -5.325 1.00 96.94 98 ALA A N 1
ATOM 769 C CA . ALA A 1 98 ? 3.244 -10.996 -6.433 1.00 96.94 98 ALA A CA 1
ATOM 770 C C . ALA A 1 98 ? 3.834 -10.303 -7.677 1.00 96.94 98 ALA A C 1
ATOM 772 O O . ALA A 1 98 ? 4.479 -10.965 -8.486 1.00 96.94 98 ALA A O 1
ATOM 773 N N . ASN A 1 99 ? 3.641 -8.987 -7.819 1.00 95.75 99 ASN A N 1
ATOM 774 C CA . ASN A 1 99 ? 4.164 -8.188 -8.929 1.00 95.75 99 ASN A CA 1
ATOM 775 C C . ASN A 1 99 ? 5.485 -7.464 -8.615 1.00 95.75 99 ASN A C 1
ATOM 777 O O . ASN A 1 99 ? 6.004 -6.774 -9.488 1.00 95.75 99 ASN A O 1
ATOM 781 N N . GLY A 1 100 ? 6.060 -7.629 -7.418 1.00 93.56 100 GLY A N 1
ATOM 782 C CA . GLY A 1 100 ? 7.422 -7.160 -7.139 1.00 93.56 100 GLY A CA 1
ATOM 783 C C . GLY A 1 100 ? 7.573 -6.080 -6.066 1.00 93.56 100 GLY A C 1
ATOM 784 O O . GLY A 1 100 ? 8.655 -5.508 -5.939 1.00 93.56 100 GLY A O 1
ATOM 785 N N . ALA A 1 101 ? 6.524 -5.766 -5.300 1.00 95.94 101 ALA A N 1
ATOM 786 C CA . ALA A 1 101 ? 6.651 -4.859 -4.159 1.00 95.94 101 ALA A CA 1
ATOM 787 C C . ALA A 1 101 ? 7.267 -5.579 -2.949 1.00 95.94 101 ALA A C 1
ATOM 789 O O . ALA A 1 101 ? 6.586 -6.343 -2.261 1.00 95.94 101 ALA A O 1
ATOM 790 N N . TYR A 1 102 ? 8.551 -5.328 -2.690 1.00 94.31 102 TYR A N 1
ATOM 791 C CA . TYR A 1 102 ? 9.326 -6.011 -1.646 1.00 94.31 102 TYR A CA 1
ATOM 792 C C . TYR A 1 102 ? 9.981 -5.070 -0.622 1.00 94.31 102 TYR A C 1
ATOM 794 O O . TYR A 1 102 ? 10.669 -5.544 0.281 1.00 94.31 102 TYR A O 1
ATOM 802 N N . ASP A 1 103 ? 9.771 -3.751 -0.710 1.00 95.81 103 ASP A N 1
ATOM 803 C CA . ASP A 1 103 ? 10.240 -2.785 0.298 1.00 95.81 103 ASP A CA 1
ATOM 804 C C . ASP A 1 103 ? 9.323 -2.801 1.538 1.00 95.81 103 ASP A C 1
ATOM 806 O O . ASP A 1 103 ? 8.631 -1.835 1.877 1.00 95.81 103 ASP A O 1
ATOM 810 N N . PHE A 1 104 ? 9.299 -3.950 2.220 1.00 94.62 104 PHE A N 1
ATOM 811 C CA . PHE A 1 104 ? 8.512 -4.158 3.434 1.00 94.62 104 PHE A CA 1
ATOM 812 C C . PHE A 1 104 ? 9.010 -3.301 4.594 1.00 94.62 104 PHE A C 1
ATOM 814 O O . PHE A 1 104 ? 8.216 -2.935 5.456 1.00 94.62 104 PHE A O 1
ATOM 821 N N . THR A 1 105 ? 10.298 -2.949 4.624 1.00 96.25 105 THR A N 1
ATOM 822 C CA . THR A 1 105 ? 10.860 -2.070 5.653 1.00 96.25 105 THR A CA 1
ATOM 823 C C . THR A 1 105 ? 10.230 -0.684 5.578 1.00 96.25 105 THR A C 1
ATOM 825 O O . THR A 1 105 ? 9.716 -0.204 6.589 1.00 96.25 105 THR A O 1
ATOM 828 N N . ARG A 1 106 ? 10.191 -0.058 4.392 1.00 94.62 106 ARG A N 1
ATOM 829 C CA . ARG A 1 106 ? 9.539 1.248 4.207 1.00 94.62 106 ARG A CA 1
ATOM 830 C C . ARG A 1 106 ? 8.059 1.193 4.560 1.00 94.62 106 ARG A C 1
ATOM 832 O O . ARG A 1 106 ? 7.579 2.049 5.303 1.00 94.62 106 ARG A O 1
ATOM 839 N N . ALA A 1 107 ? 7.363 0.185 4.042 1.00 95.50 107 ALA A N 1
ATOM 840 C CA . ALA A 1 107 ? 5.950 -0.033 4.306 1.00 95.50 107 ALA A CA 1
ATOM 841 C C . ALA A 1 107 ? 5.668 -0.166 5.813 1.00 95.50 107 ALA A C 1
ATOM 843 O O . ALA A 1 107 ? 4.855 0.571 6.364 1.00 95.50 107 ALA A O 1
ATOM 844 N N . THR A 1 108 ? 6.414 -1.032 6.502 1.00 94.25 108 THR A N 1
ATOM 845 C CA . THR A 1 108 ? 6.253 -1.283 7.940 1.00 94.25 108 THR A CA 1
ATOM 846 C C . THR A 1 108 ? 6.530 -0.033 8.763 1.00 94.25 108 THR A C 1
ATOM 848 O O . THR A 1 108 ? 5.737 0.292 9.642 1.00 94.25 108 THR A O 1
ATOM 851 N N . LEU A 1 109 ? 7.620 0.694 8.491 1.00 94.62 109 LEU A N 1
ATOM 852 C CA . LEU A 1 109 ? 7.969 1.906 9.240 1.00 94.62 109 LEU A CA 1
ATOM 853 C C . LEU A 1 109 ? 6.877 2.972 9.131 1.00 94.62 109 LEU A C 1
ATOM 855 O O . LEU A 1 109 ? 6.454 3.539 10.139 1.00 94.62 109 LEU A O 1
ATOM 859 N N . ARG A 1 110 ? 6.393 3.218 7.911 1.00 94.06 110 ARG A N 1
ATOM 860 C CA . ARG A 1 110 ? 5.352 4.212 7.648 1.00 94.06 110 ARG A CA 1
ATOM 861 C C . ARG A 1 110 ? 4.028 3.829 8.305 1.00 94.06 110 ARG A C 1
ATOM 863 O O . ARG A 1 110 ? 3.458 4.633 9.042 1.00 94.06 110 ARG A O 1
ATOM 870 N N . THR A 1 111 ? 3.577 2.598 8.091 1.00 93.62 111 THR A N 1
ATOM 871 C CA . THR A 1 111 ? 2.304 2.134 8.642 1.00 93.62 111 THR A CA 1
ATOM 872 C C . THR A 1 111 ? 2.364 1.995 10.166 1.00 93.62 111 THR A C 1
ATOM 874 O O . THR A 1 111 ? 1.372 2.286 10.822 1.00 93.62 111 THR A O 1
ATOM 877 N N . SER A 1 112 ? 3.513 1.656 10.766 1.00 92.25 112 SER A N 1
ATOM 878 C CA . SER A 1 112 ? 3.678 1.630 12.234 1.00 92.25 112 SER A CA 1
ATOM 879 C C . SER A 1 112 ? 3.586 3.026 12.855 1.00 92.25 112 SER A C 1
ATOM 881 O O . SER A 1 112 ? 3.008 3.197 13.930 1.00 92.25 112 SER A O 1
ATOM 883 N N . PHE A 1 113 ? 4.129 4.041 12.177 1.00 91.69 113 PHE A N 1
ATOM 884 C CA . PHE A 1 113 ? 3.975 5.429 12.606 1.00 91.69 113 PHE A CA 1
ATOM 885 C C . PHE A 1 113 ? 2.507 5.865 12.538 1.00 91.69 113 PHE A C 1
ATOM 887 O O . PHE A 1 113 ? 1.977 6.371 13.525 1.00 91.69 113 PHE A O 1
ATOM 894 N N . LEU A 1 114 ? 1.827 5.587 11.419 1.00 90.81 114 LEU A N 1
ATOM 895 C CA . LEU A 1 114 ? 0.396 5.855 11.266 1.00 90.81 114 LEU A CA 1
ATOM 896 C C . LEU A 1 114 ? -0.427 5.142 12.349 1.00 90.81 114 LEU A C 1
ATOM 898 O O . LEU A 1 114 ? -1.245 5.781 13.003 1.00 90.81 114 LEU A O 1
ATOM 902 N N . ALA A 1 115 ? -0.157 3.857 12.592 1.00 88.81 115 ALA A N 1
ATOM 903 C CA . ALA A 1 115 ? -0.781 3.057 13.644 1.00 88.81 115 ALA A CA 1
ATOM 904 C C . ALA A 1 115 ? -0.640 3.712 15.021 1.00 88.81 115 ALA A C 1
ATOM 906 O O . ALA A 1 115 ? -1.607 3.822 15.772 1.00 88.81 115 ALA A O 1
ATOM 907 N N . SER A 1 116 ? 0.567 4.190 15.334 1.00 89.69 116 SER A N 1
ATOM 908 C CA . SER A 1 116 ? 0.864 4.868 16.595 1.00 89.69 116 SER A CA 1
ATOM 909 C C . SER A 1 116 ? 0.100 6.186 16.712 1.00 89.69 116 SER A C 1
ATOM 911 O O . SER A 1 116 ? -0.463 6.475 17.765 1.00 89.69 116 SER A O 1
ATOM 913 N N . CYS A 1 117 ? 0.024 6.971 15.633 1.00 88.12 117 CYS A N 1
ATOM 914 C CA . CYS A 1 117 ? -0.762 8.204 15.598 1.00 88.12 117 CYS A CA 1
ATOM 915 C C . CYS A 1 117 ? -2.261 7.934 15.771 1.00 88.12 117 CYS A C 1
ATOM 917 O O . CYS A 1 117 ? -2.904 8.584 16.591 1.00 88.12 117 CYS A O 1
ATOM 919 N N . VAL A 1 118 ? -2.810 6.961 15.040 1.00 85.31 118 VAL A N 1
ATOM 920 C CA . VAL A 1 118 ? -4.222 6.568 15.139 1.00 85.31 118 VAL A CA 1
ATOM 921 C C . VAL A 1 118 ? -4.535 6.084 16.555 1.00 85.31 118 VAL A C 1
ATOM 923 O O . VAL A 1 118 ? -5.494 6.558 17.159 1.00 85.31 118 VAL A O 1
ATOM 926 N N . SER A 1 119 ? -3.687 5.230 17.132 1.00 84.19 119 SER A N 1
ATOM 927 C CA . SER A 1 119 ? -3.840 4.751 18.508 1.00 84.19 119 SER A CA 1
ATOM 928 C C . SER A 1 119 ? -3.746 5.881 19.538 1.00 84.19 119 SER A C 1
ATOM 930 O O . SER A 1 119 ? -4.553 5.918 20.462 1.00 84.19 119 SER A O 1
ATOM 932 N N . ALA A 1 120 ? -2.826 6.837 19.377 1.00 86.38 120 ALA A N 1
ATOM 933 C CA . ALA A 1 120 ? -2.704 7.982 20.279 1.00 86.38 120 ALA A CA 1
ATOM 934 C C . ALA A 1 120 ? -3.914 8.931 20.207 1.00 86.38 120 ALA A C 1
ATOM 936 O O . ALA A 1 120 ? -4.309 9.499 21.226 1.00 86.38 120 ALA A O 1
ATOM 937 N N . CYS A 1 121 ? -4.512 9.102 19.025 1.00 80.75 121 CYS A N 1
ATOM 938 C CA . CYS A 1 121 ? -5.751 9.862 18.854 1.00 80.75 121 CYS A CA 1
ATOM 939 C C . CYS A 1 121 ? -6.963 9.121 19.436 1.00 80.75 121 CYS A C 1
ATOM 941 O O . CYS A 1 121 ? -7.851 9.758 19.986 1.00 80.75 121 CYS A O 1
ATOM 943 N N . GLN A 1 122 ? -6.993 7.789 19.347 1.00 74.25 122 GLN A N 1
ATOM 944 C CA . GLN A 1 122 ? -8.059 6.967 19.929 1.00 74.25 122 GLN A CA 1
ATOM 945 C C . GLN A 1 122 ? -7.948 6.835 21.452 1.00 74.25 122 GLN A C 1
ATOM 947 O O . GLN A 1 122 ? -8.965 6.791 22.133 1.00 74.25 122 GLN A O 1
ATOM 952 N N . SER A 1 123 ? -6.736 6.781 22.012 1.00 72.19 123 SER A N 1
ATOM 953 C CA . SER A 1 123 ? -6.532 6.749 23.466 1.00 72.19 123 SER A CA 1
ATOM 954 C C . SER A 1 123 ? -6.844 8.098 24.115 1.00 72.19 123 SER A C 1
ATOM 956 O O . SER A 1 123 ? -7.329 8.146 25.243 1.00 72.19 123 SER A O 1
ATOM 958 N N . ARG A 1 124 ? -6.641 9.194 23.373 1.00 60.53 124 ARG A N 1
ATOM 959 C CA . ARG A 1 124 ? -7.212 10.512 23.659 1.00 60.53 124 ARG A CA 1
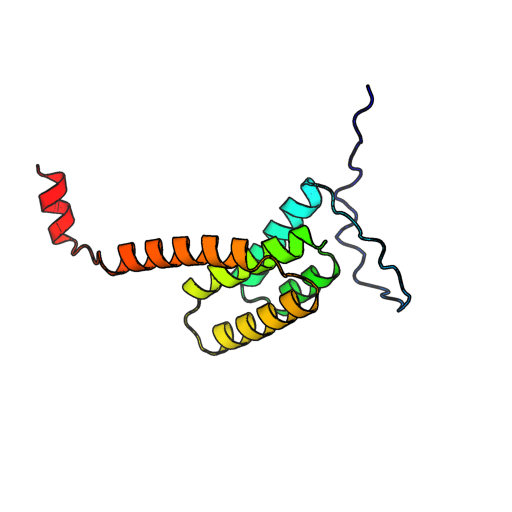ATOM 960 C C . ARG A 1 124 ? -8.610 10.642 23.065 1.00 60.53 124 ARG A C 1
ATOM 962 O O . ARG A 1 124 ? -8.874 11.556 22.286 1.00 60.53 124 ARG A O 1
ATOM 969 N N . THR A 1 125 ? -9.550 9.819 23.519 1.00 53.44 125 THR A N 1
ATOM 970 C CA . THR A 1 125 ? -10.946 10.264 23.568 1.00 53.44 125 THR A CA 1
ATOM 971 C C . THR A 1 125 ? -10.987 11.493 24.484 1.00 53.44 125 THR A C 1
ATOM 973 O O . THR A 1 125 ? -11.233 11.383 25.680 1.00 53.44 125 THR A O 1
ATOM 976 N N . MET A 1 126 ? -10.645 12.668 23.945 1.00 50.59 126 MET A N 1
ATOM 977 C CA . MET A 1 126 ? -10.885 13.954 24.575 1.00 50.59 126 MET A CA 1
ATOM 978 C C . MET A 1 126 ? -12.395 14.050 24.703 1.00 50.59 126 MET A C 1
ATOM 980 O O . MET A 1 126 ? -13.102 14.357 23.742 1.00 50.59 126 MET A O 1
ATOM 984 N N . SER A 1 127 ? -12.892 13.734 25.895 1.00 55.12 127 SER A N 1
ATOM 985 C CA . SER A 1 127 ? -14.181 14.240 26.325 1.00 55.12 127 SER A CA 1
ATOM 986 C C . SER A 1 127 ? -14.168 15.742 26.051 1.00 55.12 127 SER A C 1
ATOM 988 O O . SER A 1 127 ? -13.204 16.422 26.399 1.00 55.12 127 SER A O 1
ATOM 990 N N . LEU A 1 128 ? -15.221 16.269 25.425 1.00 54.78 128 LEU A N 1
ATOM 991 C CA . LEU A 1 128 ? -15.392 17.701 25.144 1.00 54.78 128 LEU A CA 1
ATOM 992 C C . LEU A 1 128 ? -15.123 18.582 26.388 1.00 54.78 128 LEU A C 1
ATOM 994 O O . LEU A 1 128 ? -14.754 19.747 26.268 1.00 54.78 128 LEU A O 1
ATOM 998 N N . VAL A 1 129 ? -15.275 18.004 27.584 1.00 56.00 129 VAL A N 1
ATOM 999 C CA . VAL A 1 129 ? -14.988 18.620 28.883 1.00 56.00 129 VAL A CA 1
ATOM 1000 C C . VAL A 1 129 ? -13.495 18.923 29.083 1.00 56.00 129 VAL A C 1
ATOM 1002 O O . VAL A 1 129 ? -13.170 19.977 29.622 1.00 56.00 129 VAL A O 1
ATOM 1005 N N . ASP A 1 130 ? -12.587 18.071 28.601 1.00 53.69 130 ASP A N 1
ATOM 1006 C CA . ASP A 1 130 ? -11.140 18.206 28.835 1.00 53.69 130 ASP A CA 1
ATOM 1007 C C . ASP A 1 130 ? -10.491 19.287 27.952 1.00 53.69 130 ASP A C 1
ATOM 1009 O O . ASP A 1 130 ? -9.436 19.828 28.285 1.00 53.69 130 ASP A O 1
ATOM 1013 N N . THR A 1 131 ? -11.120 19.656 26.830 1.00 54.25 131 THR A N 1
ATOM 1014 C CA . THR A 1 131 ? -10.642 20.758 25.978 1.00 54.25 131 THR A CA 1
ATOM 1015 C C . THR A 1 131 ? -10.902 22.123 26.620 1.00 54.25 131 THR A C 1
ATOM 1017 O O . THR A 1 131 ? -10.094 23.039 26.467 1.00 54.25 131 THR A O 1
ATOM 1020 N N . ILE A 1 132 ? -11.993 22.260 27.382 1.00 57.00 132 ILE A N 1
ATOM 1021 C CA . ILE A 1 132 ? -12.349 23.527 28.037 1.00 57.00 132 ILE A CA 1
ATOM 1022 C C . ILE A 1 132 ? -11.369 23.838 29.175 1.00 57.00 132 ILE A C 1
ATOM 1024 O O . ILE A 1 132 ? -10.975 24.987 29.341 1.00 57.00 132 ILE A O 1
ATOM 1028 N N . THR A 1 133 ? -10.913 22.832 29.921 1.00 55.12 133 THR A N 1
ATOM 1029 C CA . THR A 1 133 ? -9.957 23.019 31.023 1.00 55.12 133 THR A CA 1
ATOM 1030 C C . THR A 1 133 ? -8.531 23.296 30.554 1.00 55.12 133 THR A C 1
ATOM 1032 O O . THR A 1 133 ? -7.821 24.033 31.230 1.00 55.12 133 THR A O 1
ATOM 1035 N N . VAL A 1 134 ? -8.109 22.769 29.400 1.00 56.09 134 VAL A N 1
ATOM 1036 C CA . VAL A 1 134 ? -6.749 23.000 28.874 1.00 56.09 134 VAL A CA 1
ATOM 1037 C C . VAL A 1 134 ? -6.631 24.323 28.108 1.00 56.09 134 VAL A C 1
ATOM 1039 O O . V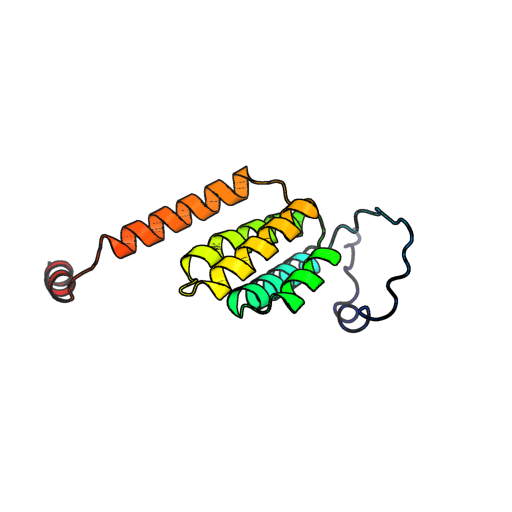AL A 1 134 ? -5.567 24.928 28.121 1.00 56.09 134 VAL A O 1
ATOM 1042 N N . MET A 1 135 ? -7.702 24.814 27.470 1.00 54.06 135 MET A N 1
ATOM 1043 C CA . MET A 1 135 ? -7.695 26.131 26.804 1.00 54.06 135 MET A CA 1
ATOM 1044 C C . MET A 1 135 ? -7.994 27.309 27.749 1.00 54.06 135 MET A C 1
ATOM 1046 O O . MET A 1 135 ? -7.903 28.459 27.326 1.00 54.06 135 MET A O 1
ATOM 1050 N N . ALA A 1 136 ? -8.363 27.033 29.005 1.00 52.47 136 ALA A N 1
ATOM 1051 C CA . ALA A 1 136 ? -8.637 28.035 30.038 1.00 52.47 136 ALA A CA 1
ATOM 1052 C C . ALA A 1 136 ? -7.476 28.240 31.037 1.00 52.47 136 ALA A C 1
ATOM 1054 O O . ALA A 1 136 ? -7.678 28.906 32.055 1.00 52.47 136 ALA A O 1
ATOM 1055 N N . GLN A 1 137 ? -6.288 27.682 30.767 1.00 41.78 137 GLN A N 1
ATOM 1056 C CA . GLN A 1 137 ? -5.054 27.935 31.525 1.00 41.78 137 GLN A CA 1
ATOM 1057 C C . GLN A 1 137 ? -4.041 28.736 30.712 1.00 41.78 137 GLN A C 1
ATOM 1059 O O . GLN A 1 137 ? -3.867 28.428 29.512 1.00 41.78 137 GLN A O 1
#

Organism: NCBI:txid97028

Foldseek 3Di:
DDDPDPDDPPPPPPPPPDDDDDDDPPQPPDDPVVLVVLLVQLLVCLLVLVLVSNLVSLVVDGQVSLLSSLLSLLLCVLVDDDPVSVVSSVVSNVSSVVSHRDPVVVSCVNSVVSVVVVVVVVVPPPDPVNVVVVVVD